Protein AF-A0A951C681-F1 (afdb_monomer)

Secondary structure (DSSP, 8-state):
-HHHHTTTTTHHHHHT-THHHHHHHHHHTTSSSPPPPHHHHHHHHHHHHHHH-HHHHHHS--------TT------TTTS-----S------------GGGSSSGGGSHHHHHHHHHTS-S--

pLDDT: mean 91.29, std 9.17, range [63.38, 98.25]

Radius of gyration: 17.2 Å; Cα contacts (8 Å, |Δi|>4): 71; chains: 1; bounding box: 37×41×44 Å

Solvent-accessible surface area (backbone atoms only — not comparable to full-atom values): 8080 Å² total; per-residue (Å²): 110,61,93,79,41,36,66,83,50,40,42,58,59,56,70,66,47,72,63,54,63,55,51,35,55,36,16,75,75,69,51,62,69,78,59,74,34,47,42,57,54,42,51,53,47,38,54,53,42,54,74,68,31,58,69,54,66,72,68,55,90,81,82,92,79,87,80,59,93,92,64,84,85,86,78,64,71,88,76,46,91,81,84,85,91,81,86,79,91,82,88,85,82,91,79,90,76,60,52,86,75,42,99,55,40,72,73,31,64,64,48,49,48,22,65,75,62,75,46,88,32,82,108

Foldseek 3Di:
DCVVCLVVLPLLVLLPPPCQVVVCVCVVVVRDPNGDFSLVVSLVSSVVCCVPPPVNVVPPDDDDDDADPPDDDDDPCSLDDDDDDDDDDDDDDDDDDDLVNDPDSCSPPQNVSCVVNVHHRRD

Structure (mmCIF, N/CA/C/O backbone):
data_AF-A0A951C681-F1
#
_entry.id   AF-A0A951C681-F1
#
loop_
_atom_site.group_PDB
_atom_site.id
_atom_site.type_symbol
_atom_site.label_atom_id
_atom_site.label_alt_id
_atom_site.label_comp_id
_atom_site.label_asym_id
_atom_site.label_entity_id
_atom_site.label_seq_id
_atom_site.pdbx_PDB_ins_code
_atom_site.Cartn_x
_atom_site.Cartn_y
_atom_site.Cartn_z
_atom_site.occupancy
_atom_site.B_iso_or_equiv
_atom_site.auth_seq_id
_atom_site.auth_comp_id
_atom_site.auth_asym_id
_atom_site.auth_atom_id
_atom_site.pdbx_PDB_model_num
ATOM 1 N N . LEU A 1 1 ? -7.243 -6.943 -0.422 1.0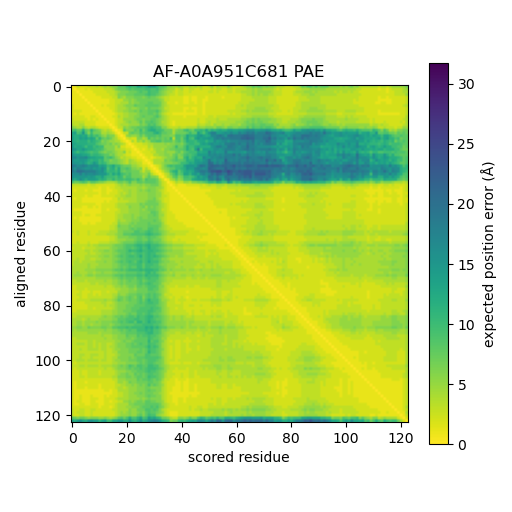0 90.62 1 LEU A N 1
ATOM 2 C CA . LEU A 1 1 ? -6.222 -6.972 0.651 1.00 90.62 1 LEU A CA 1
ATOM 3 C C . LEU A 1 1 ? -6.797 -6.537 1.998 1.00 90.62 1 LEU A C 1
ATOM 5 O O . LEU A 1 1 ? -6.891 -7.376 2.886 1.00 90.62 1 LEU A O 1
ATOM 9 N N . ALA A 1 2 ? -7.255 -5.285 2.125 1.00 93.38 2 ALA A N 1
ATOM 10 C CA . ALA A 1 2 ? -7.808 -4.732 3.367 1.00 93.38 2 ALA A CA 1
ATOM 11 C C . ALA A 1 2 ? -8.915 -5.604 3.991 1.00 93.38 2 ALA A C 1
ATOM 13 O O . ALA A 1 2 ? -8.808 -5.974 5.153 1.00 93.38 2 ALA A O 1
ATOM 14 N N . LEU A 1 3 ? -9.900 -6.052 3.202 1.00 93.94 3 LEU A N 1
ATOM 15 C CA . LEU A 1 3 ? -10.979 -6.937 3.679 1.00 93.94 3 LEU A CA 1
ATOM 16 C C . LEU A 1 3 ? -10.492 -8.223 4.369 1.00 93.94 3 LEU A C 1
ATOM 18 O O . LEU A 1 3 ? -11.191 -8.751 5.224 1.00 93.94 3 LEU A O 1
ATOM 22 N N . ARG A 1 4 ? -9.314 -8.738 3.995 1.00 94.81 4 ARG A N 1
ATOM 23 C CA . ARG A 1 4 ? -8.764 -9.981 4.556 1.00 94.81 4 ARG A CA 1
ATOM 24 C C . ARG A 1 4 ? -7.886 -9.739 5.780 1.00 94.81 4 ARG A C 1
ATOM 26 O O . ARG A 1 4 ? -7.928 -10.532 6.709 1.00 94.81 4 ARG A O 1
ATOM 33 N N . TYR A 1 5 ? -7.084 -8.675 5.770 1.00 96.50 5 TYR A N 1
ATOM 34 C CA . TYR A 1 5 ? -6.001 -8.505 6.745 1.00 96.50 5 TYR A CA 1
ATOM 35 C C . TYR A 1 5 ? -6.141 -7.283 7.650 1.00 96.50 5 TYR A C 1
ATOM 37 O O . TYR A 1 5 ? -5.459 -7.231 8.665 1.00 96.50 5 TYR A O 1
ATOM 45 N N . ALA A 1 6 ? -7.008 -6.313 7.344 1.00 96.56 6 ALA A N 1
ATOM 46 C CA . ALA A 1 6 ? -7.011 -5.047 8.076 1.00 96.56 6 ALA A CA 1
ATOM 47 C C . ALA A 1 6 ? -7.358 -5.222 9.563 1.00 96.56 6 ALA A C 1
ATOM 49 O O . ALA A 1 6 ? -6.674 -4.679 10.427 1.00 96.56 6 ALA A O 1
ATOM 50 N N . ARG A 1 7 ? -8.366 -6.045 9.881 1.00 96.62 7 ARG A N 1
ATOM 51 C CA . ARG A 1 7 ? -8.718 -6.355 11.279 1.00 96.62 7 ARG A CA 1
ATOM 52 C C . ARG A 1 7 ? -7.598 -7.101 12.002 1.00 96.62 7 ARG A C 1
ATOM 54 O O . ARG A 1 7 ? -7.240 -6.723 13.110 1.00 96.62 7 ARG A O 1
ATOM 61 N N . ALA A 1 8 ? -6.993 -8.095 11.349 1.00 96.19 8 ALA A N 1
ATOM 62 C CA . ALA A 1 8 ? -5.855 -8.835 11.900 1.00 96.19 8 ALA A CA 1
ATOM 63 C C . ALA A 1 8 ? -4.617 -7.946 12.122 1.00 96.19 8 ALA A C 1
ATOM 65 O O . ALA A 1 8 ? -3.835 -8.201 13.031 1.00 96.19 8 ALA A O 1
ATOM 66 N N . ALA A 1 9 ? -4.468 -6.885 11.328 1.00 95.81 9 ALA A N 1
ATOM 67 C CA . ALA A 1 9 ? -3.431 -5.870 11.478 1.00 95.81 9 ALA A CA 1
ATOM 68 C C . ALA A 1 9 ? -3.766 -4.786 12.522 1.00 95.81 9 ALA A C 1
ATOM 70 O O . ALA A 1 9 ? -3.034 -3.808 12.645 1.00 95.81 9 ALA A O 1
ATOM 71 N N . GLY A 1 10 ? -4.867 -4.928 13.268 1.00 95.62 10 GLY A N 1
ATOM 72 C CA . GLY A 1 10 ? -5.214 -4.024 14.364 1.00 95.62 10 GLY A CA 1
ATOM 73 C C . GLY A 1 10 ? -6.053 -2.808 13.970 1.00 95.62 10 GLY A C 1
ATOM 74 O O . GLY A 1 10 ? -6.071 -1.832 14.721 1.00 95.62 10 GLY A O 1
ATOM 75 N N . LEU A 1 11 ? -6.778 -2.851 12.841 1.00 96.19 11 LEU A N 1
ATOM 76 C CA . LEU A 1 11 ? -7.640 -1.740 12.409 1.00 96.19 11 LEU A CA 1
ATOM 77 C C . LEU A 1 11 ? -8.604 -1.299 13.511 1.00 96.19 11 LEU A C 1
ATOM 79 O O . LEU A 1 11 ? -8.697 -0.109 13.786 1.00 96.19 11 LEU A O 1
ATOM 83 N N . ASP A 1 12 ? -9.275 -2.240 14.178 1.00 94.88 12 ASP A N 1
ATOM 84 C CA . ASP A 1 12 ? -10.270 -1.921 15.207 1.00 94.88 12 ASP A CA 1
ATOM 85 C C . ASP A 1 12 ? -9.645 -1.215 16.424 1.00 94.88 12 ASP A C 1
ATOM 87 O O . ASP A 1 12 ? -10.256 -0.304 16.986 1.00 94.88 12 ASP A O 1
ATOM 91 N N . ALA A 1 13 ? -8.409 -1.579 16.789 1.00 91.94 13 ALA A N 1
ATOM 92 C CA . ALA A 1 13 ? -7.681 -0.977 17.904 1.00 91.94 13 ALA A CA 1
ATOM 93 C C . ALA A 1 13 ? -7.303 0.479 17.606 1.00 91.94 13 ALA A C 1
ATOM 95 O O . ALA A 1 13 ? -7.537 1.363 18.430 1.00 91.94 13 ALA A O 1
ATOM 96 N N . VAL A 1 14 ? -6.789 0.752 16.401 1.00 90.75 14 VAL A N 1
ATOM 97 C CA . VAL A 1 14 ? -6.526 2.127 15.949 1.00 90.75 14 VAL A CA 1
ATOM 98 C C . VAL A 1 14 ? -7.844 2.886 15.773 1.00 90.75 14 VAL A C 1
ATOM 100 O O . VAL A 1 14 ? -7.927 4.074 16.084 1.00 90.75 14 VAL A O 1
ATOM 103 N N . ALA A 1 15 ? -8.904 2.201 15.334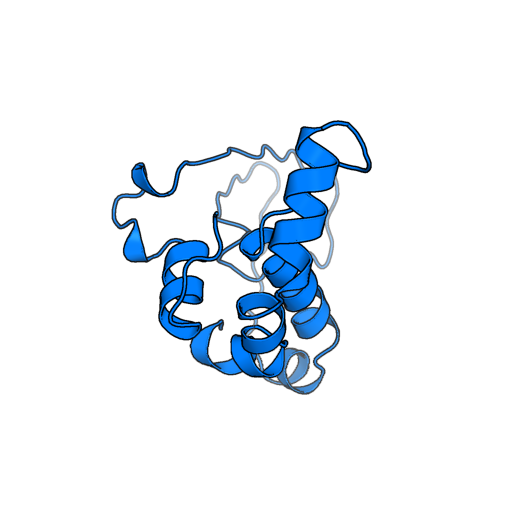 1.00 89.38 15 ALA A N 1
ATOM 104 C CA . ALA A 1 15 ? -10.194 2.806 15.043 1.00 89.38 15 ALA A CA 1
ATOM 105 C C . ALA A 1 15 ? -11.017 3.209 16.289 1.00 89.38 15 ALA A C 1
ATOM 107 O O . ALA A 1 15 ? -11.971 3.981 16.198 1.00 89.38 15 ALA A O 1
ATOM 108 N N . HIS A 1 16 ? -10.664 2.717 17.470 1.00 85.81 16 HIS A N 1
ATOM 109 C CA . HIS A 1 16 ? -11.401 3.026 18.700 1.00 85.81 16 HIS A CA 1
ATOM 110 C C . HIS A 1 16 ? -10.485 3.551 19.808 1.00 85.81 16 HIS A C 1
ATOM 112 O O . HIS A 1 16 ? -10.883 3.638 20.968 1.00 85.81 16 HIS A O 1
ATOM 118 N N . ASN A 1 17 ? -9.262 3.960 19.456 1.00 82.12 17 ASN A N 1
ATOM 119 C CA . ASN A 1 17 ? -8.322 4.520 20.413 1.00 82.12 17 ASN A CA 1
ATOM 120 C C . ASN A 1 17 ? -8.756 5.922 20.879 1.00 82.12 17 ASN A C 1
ATOM 122 O O . ASN A 1 17 ? -8.533 6.931 20.207 1.00 82.12 17 ASN A O 1
ATOM 126 N N . TRP A 1 18 ? -9.326 5.981 22.081 1.00 68.62 18 TRP A N 1
ATOM 127 C CA . TRP A 1 18 ? -9.762 7.202 22.767 1.00 68.62 18 TRP A CA 1
ATOM 128 C C . TRP A 1 18 ? -8.655 8.251 22.992 1.00 68.62 18 TRP A C 1
ATOM 130 O O . TRP A 1 18 ? -8.931 9.449 23.015 1.00 68.62 18 TRP A O 1
ATOM 140 N N . SER A 1 19 ? -7.391 7.826 23.110 1.00 72.31 19 SER A N 1
ATOM 141 C CA . SER A 1 19 ? -6.261 8.709 23.430 1.00 72.31 19 SER A CA 1
ATOM 142 C C . SER A 1 19 ? -5.818 9.550 22.232 1.00 72.31 19 SER A C 1
ATOM 144 O O . SER A 1 19 ? -5.120 10.551 22.401 1.00 72.31 19 SER A O 1
ATOM 146 N N . HIS A 1 20 ? -6.259 9.177 21.026 1.00 71.31 20 HIS A N 1
ATOM 147 C CA . HIS A 1 20 ? -5.950 9.892 19.791 1.00 71.31 20 HIS A CA 1
ATOM 148 C C . HIS A 1 20 ? -6.500 11.323 19.812 1.00 71.31 20 HIS A C 1
ATOM 150 O O . HIS A 1 20 ? -5.753 12.270 19.572 1.00 71.31 20 HIS A O 1
ATOM 156 N N . GLY A 1 21 ? -7.762 11.500 20.223 1.00 68.25 21 GLY A N 1
ATOM 157 C CA . GLY A 1 21 ? -8.382 12.824 20.340 1.00 68.25 21 GLY A CA 1
ATOM 158 C C . GLY A 1 21 ? -7.655 13.733 21.334 1.00 68.25 21 GLY A C 1
ATOM 159 O O . GLY A 1 21 ? -7.420 14.903 21.043 1.00 68.25 21 GLY A O 1
ATOM 160 N N . LEU A 1 22 ? -7.214 13.178 22.468 1.00 71.06 22 LEU A N 1
ATOM 161 C CA . LEU A 1 22 ? -6.459 13.915 23.484 1.00 71.06 22 LEU A CA 1
ATOM 162 C C . LEU A 1 22 ? -5.080 14.357 22.971 1.00 71.06 22 LEU A C 1
ATOM 164 O O . LEU A 1 22 ? -4.726 15.530 23.084 1.00 71.06 22 LEU A O 1
ATOM 168 N N . ARG A 1 23 ? -4.315 13.435 22.366 1.00 72.81 23 ARG A N 1
ATOM 169 C CA . ARG A 1 23 ? -2.996 13.733 21.777 1.00 72.81 23 ARG A CA 1
ATOM 170 C C . ARG A 1 23 ? -3.092 14.791 20.685 1.00 72.81 23 ARG A C 1
ATOM 172 O O . ARG A 1 23 ? -2.227 15.658 20.589 1.00 72.81 23 ARG A O 1
ATOM 179 N N . ARG A 1 24 ? -4.153 14.743 19.880 1.00 71.56 24 ARG A N 1
ATOM 180 C CA . ARG A 1 24 ? -4.361 15.706 18.804 1.00 71.56 24 ARG A CA 1
ATOM 181 C C . ARG A 1 24 ? -4.673 17.100 19.334 1.00 71.56 24 ARG A C 1
ATOM 183 O O . ARG A 1 24 ? -4.077 18.060 18.856 1.00 71.56 24 ARG A O 1
ATOM 190 N N . SER A 1 25 ? -5.547 17.212 20.335 1.00 72.62 25 SER A N 1
ATOM 191 C CA . SER A 1 25 ? -5.843 18.491 20.991 1.00 72.62 25 SER A CA 1
ATOM 192 C C . SER A 1 25 ? -4.590 19.125 21.596 1.00 72.62 25 SER A C 1
ATOM 194 O O . SER A 1 25 ? -4.372 20.316 21.401 1.00 72.62 25 SER A O 1
ATOM 196 N N . LEU A 1 26 ? -3.730 18.328 22.245 1.00 76.81 26 LEU A N 1
ATOM 197 C CA . LEU A 1 26 ? -2.437 18.790 22.767 1.00 76.81 26 LEU A CA 1
ATOM 198 C C . LEU A 1 26 ? -1.513 19.303 21.650 1.00 76.81 26 LEU A C 1
ATOM 200 O O . LEU A 1 26 ? -0.953 20.392 21.768 1.00 76.81 26 LEU A O 1
ATOM 204 N N . ALA A 1 27 ? -1.416 18.577 20.534 1.00 78.00 27 ALA A N 1
ATOM 205 C CA . ALA A 1 27 ? -0.606 18.998 19.393 1.00 78.00 27 ALA A CA 1
ATOM 206 C C . ALA A 1 27 ? -1.105 20.312 18.758 1.00 78.00 27 ALA A C 1
ATOM 208 O O . ALA A 1 27 ? -0.294 21.142 18.345 1.00 78.00 27 ALA A O 1
ATOM 209 N N . TYR A 1 28 ? -2.425 20.536 18.706 1.00 73.94 28 TYR A N 1
ATOM 210 C CA . TYR A 1 28 ? -3.001 21.789 18.197 1.00 73.94 28 TYR A CA 1
ATOM 211 C C . TYR A 1 28 ? -2.653 23.010 19.056 1.00 73.94 28 TYR A C 1
ATOM 213 O O . TYR A 1 28 ? -2.533 24.105 18.514 1.00 73.94 28 TYR A O 1
ATOM 221 N N . ILE A 1 29 ? -2.446 22.828 20.363 1.00 84.56 29 ILE A N 1
ATOM 222 C CA . ILE A 1 29 ? -2.026 23.899 21.282 1.00 84.56 29 ILE A CA 1
ATOM 223 C C . ILE A 1 29 ? -0.500 23.957 21.481 1.00 84.56 29 ILE A C 1
ATOM 225 O O . ILE A 1 29 ? -0.021 24.587 22.419 1.00 84.56 29 ILE A O 1
ATOM 229 N N . GLY A 1 30 ? 0.273 23.308 20.601 1.00 74.81 30 GLY A N 1
ATOM 230 C CA . GLY A 1 30 ? 1.739 23.370 20.589 1.00 74.81 30 GLY A CA 1
ATOM 231 C C . GLY A 1 30 ? 2.444 22.374 21.513 1.00 74.81 30 GLY A C 1
ATOM 232 O O . GLY A 1 30 ? 3.672 22.383 21.589 1.00 74.81 30 GLY A O 1
ATOM 233 N N . PHE A 1 31 ? 1.706 21.484 22.180 1.00 71.50 31 PHE A N 1
ATOM 234 C CA . PHE A 1 31 ? 2.273 20.426 23.013 1.00 71.50 31 PHE A CA 1
ATOM 235 C C . PHE A 1 31 ? 2.358 19.105 22.237 1.00 71.50 31 PHE A C 1
ATOM 237 O O . PHE A 1 31 ? 1.421 18.307 22.207 1.00 71.50 31 PHE A O 1
ATOM 244 N N . GLY A 1 32 ? 3.523 18.859 21.632 1.00 64.25 32 GLY A N 1
ATOM 245 C CA . GLY A 1 32 ? 3.845 17.624 20.909 1.00 64.25 32 GLY A CA 1
ATOM 246 C C . GLY A 1 32 ? 3.758 17.746 19.379 1.00 64.25 32 GLY A C 1
ATOM 247 O O . GLY A 1 32 ? 3.313 18.766 18.853 1.00 64.25 32 GLY A O 1
ATOM 248 N N . PRO A 1 33 ? 4.223 16.725 1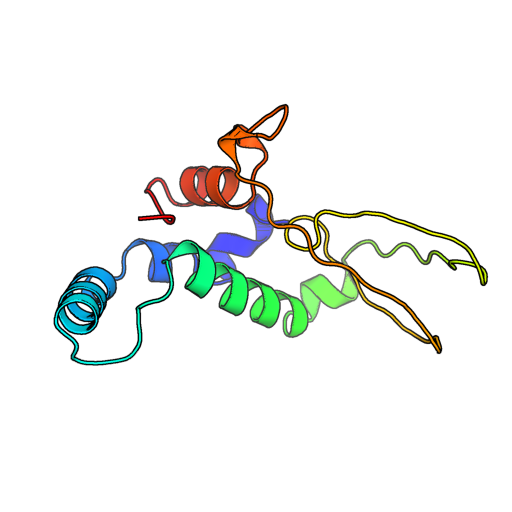8.635 1.00 63.38 33 PRO A N 1
ATOM 249 C CA . PRO A 1 33 ? 4.190 16.737 17.176 1.00 63.38 33 PRO A CA 1
ATOM 250 C C . PRO A 1 33 ? 2.745 16.753 16.666 1.00 63.38 33 PRO A C 1
ATOM 252 O O . PRO A 1 33 ? 1.869 16.131 17.269 1.00 63.38 33 PRO A O 1
ATOM 255 N N . ARG A 1 34 ? 2.504 17.420 15.525 1.00 66.25 34 ARG A N 1
ATOM 256 C CA . ARG A 1 34 ? 1.208 17.361 14.827 1.00 66.25 34 ARG A CA 1
ATOM 257 C C . ARG A 1 34 ? 0.812 15.893 14.651 1.00 66.25 34 ARG A C 1
ATOM 259 O O . ARG A 1 34 ? 1.556 15.122 14.047 1.00 66.25 34 ARG A O 1
ATOM 266 N N . GLY A 1 35 ? -0.317 15.510 15.245 1.00 69.00 35 GLY A N 1
ATOM 267 C CA . GLY A 1 35 ? -0.775 14.123 15.258 1.00 69.00 35 GLY A CA 1
ATOM 268 C C . GLY A 1 35 ? -1.045 13.607 13.846 1.00 69.00 35 GLY A C 1
ATOM 269 O O . GLY A 1 35 ? -1.569 14.339 13.007 1.00 69.00 35 GLY A O 1
ATOM 270 N N . ARG A 1 36 ? -0.694 12.344 13.592 1.00 80.56 36 ARG A N 1
ATOM 271 C CA . ARG A 1 36 ? -1.094 11.618 12.380 1.00 80.56 36 ARG A CA 1
ATOM 272 C C . ARG A 1 36 ? -2.596 11.345 12.427 1.00 80.56 36 ARG A C 1
ATOM 274 O O . ARG A 1 36 ? -3.152 11.174 13.514 1.00 80.56 36 ARG A O 1
ATOM 281 N N . SER A 1 37 ? -3.262 11.295 11.273 1.00 88.75 37 SER A N 1
ATOM 282 C CA . SER A 1 37 ? -4.642 10.802 11.250 1.00 88.75 37 SER A CA 1
ATOM 283 C C . SER A 1 37 ? -4.664 9.324 11.658 1.00 88.75 37 SER A C 1
ATOM 285 O O . SER A 1 37 ? -3.659 8.618 11.541 1.00 88.75 37 SER A O 1
ATOM 287 N N . ARG A 1 38 ? -5.809 8.827 12.131 1.00 92.31 38 ARG A N 1
ATOM 288 C CA . ARG A 1 38 ? -5.953 7.395 12.458 1.00 92.31 38 ARG A CA 1
ATOM 289 C C . ARG A 1 38 ? -5.796 6.525 11.214 1.00 92.31 38 ARG A C 1
ATOM 291 O O . ARG A 1 38 ? -5.318 5.399 11.312 1.00 92.31 38 ARG A O 1
ATOM 298 N N . TYR A 1 39 ? -6.152 7.071 10.052 1.00 94.25 39 TYR A N 1
ATOM 299 C CA . TYR A 1 39 ? -5.842 6.482 8.757 1.00 94.25 39 TYR A CA 1
ATOM 300 C C . TYR A 1 39 ? -4.328 6.318 8.556 1.00 94.25 39 TYR A C 1
ATOM 302 O O . TYR A 1 39 ? -3.884 5.201 8.311 1.00 94.25 39 TYR A O 1
ATOM 310 N N . ASP A 1 40 ? -3.533 7.377 8.732 1.00 92.38 40 ASP A N 1
ATOM 311 C CA . ASP A 1 40 ? -2.077 7.321 8.515 1.00 92.38 40 ASP A CA 1
ATOM 312 C C . ASP A 1 40 ? -1.376 6.396 9.519 1.00 92.38 40 ASP A C 1
ATOM 314 O O . ASP A 1 40 ? -0.467 5.647 9.157 1.00 92.38 40 ASP A O 1
ATOM 318 N N . GLU A 1 41 ? -1.803 6.425 10.787 1.00 91.88 41 GLU A N 1
ATOM 319 C CA . GLU A 1 41 ? -1.305 5.510 11.820 1.00 91.88 41 GLU A CA 1
ATOM 320 C C . GLU A 1 41 ? -1.560 4.052 11.434 1.00 91.88 41 GLU A C 1
ATOM 322 O O . GLU A 1 41 ? -0.649 3.223 11.494 1.00 91.88 41 GLU A O 1
ATOM 327 N N . PHE A 1 42 ? -2.784 3.748 10.998 1.00 95.62 42 PHE A N 1
ATOM 328 C CA . PHE A 1 42 ? -3.134 2.401 10.581 1.00 95.62 42 PHE A CA 1
ATOM 329 C C . PHE A 1 42 ? -2.424 1.989 9.289 1.00 95.62 42 PHE A C 1
ATOM 331 O O . PHE A 1 42 ? -1.937 0.868 9.218 1.00 95.62 42 PHE A O 1
ATOM 338 N N . MET A 1 43 ? -2.325 2.857 8.278 1.00 95.81 43 MET A N 1
ATOM 339 C CA . MET A 1 43 ? -1.673 2.519 7.007 1.00 95.81 43 MET A CA 1
ATOM 340 C C . MET A 1 43 ? -0.200 2.146 7.199 1.00 95.81 43 MET A C 1
ATOM 342 O O . MET A 1 43 ? 0.257 1.170 6.603 1.00 95.81 43 M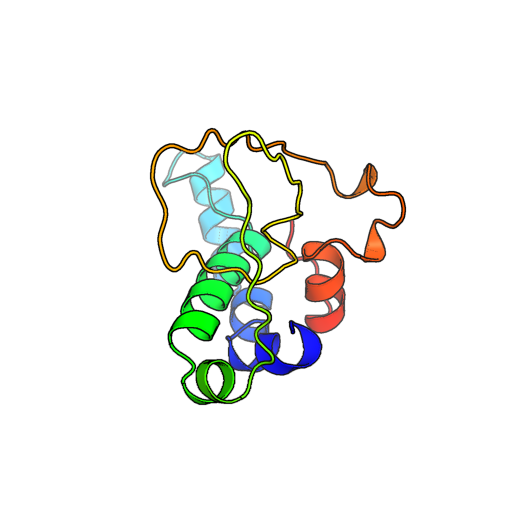ET A O 1
ATOM 346 N N . LEU A 1 44 ? 0.521 2.853 8.078 1.00 93.88 44 LEU A N 1
ATOM 347 C CA . LEU A 1 44 ? 1.894 2.497 8.453 1.00 93.88 44 LEU A CA 1
ATOM 348 C C . LEU A 1 44 ? 1.956 1.129 9.145 1.00 93.88 44 LEU A C 1
ATOM 350 O O . LEU A 1 44 ?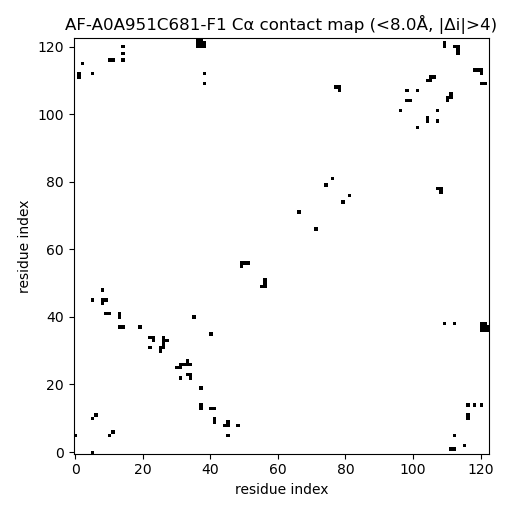 2.714 0.257 8.721 1.00 93.88 44 LEU A O 1
ATOM 354 N N . ALA A 1 45 ? 1.115 0.909 10.160 1.00 94.19 45 ALA A N 1
ATOM 355 C CA . ALA A 1 45 ? 1.057 -0.375 10.859 1.00 94.19 45 ALA A CA 1
ATOM 356 C C . ALA A 1 45 ? 0.671 -1.528 9.917 1.00 94.19 45 ALA A C 1
ATOM 358 O O . ALA A 1 45 ? 1.215 -2.627 10.008 1.00 94.19 45 ALA A O 1
ATOM 359 N N . PHE A 1 46 ? -0.245 -1.278 8.982 1.00 96.88 46 PHE A N 1
ATOM 360 C CA . PHE A 1 46 ? -0.720 -2.271 8.033 1.00 96.88 46 PHE A CA 1
ATOM 361 C C . PHE A 1 46 ? 0.350 -2.636 7.006 1.00 96.88 46 PHE A C 1
ATOM 363 O O . PHE A 1 46 ? 0.536 -3.814 6.700 1.00 96.88 46 PHE A O 1
ATOM 370 N N . HIS A 1 47 ? 1.090 -1.642 6.516 1.00 95.69 47 HIS A N 1
ATOM 371 C CA . HIS A 1 47 ? 2.254 -1.856 5.666 1.00 95.69 47 HIS A CA 1
ATOM 372 C C . HIS A 1 47 ? 3.294 -2.753 6.357 1.00 95.69 47 HIS A C 1
ATOM 374 O O . HIS A 1 47 ? 3.738 -3.747 5.774 1.00 95.69 47 HIS A O 1
ATOM 380 N N . ASP A 1 48 ? 3.634 -2.461 7.614 1.00 95.94 48 ASP A N 1
ATOM 381 C CA . ASP A 1 48 ? 4.623 -3.238 8.367 1.00 95.94 48 ASP A CA 1
ATOM 382 C C . ASP A 1 48 ? 4.123 -4.651 8.683 1.00 95.94 48 ASP A C 1
ATOM 384 O O . ASP A 1 48 ? 4.863 -5.624 8.512 1.00 95.94 48 ASP A O 1
ATOM 388 N N . TYR A 1 49 ? 2.844 -4.781 9.050 1.00 97.06 49 TYR A N 1
ATOM 389 C CA . TYR A 1 49 ? 2.183 -6.069 9.241 1.00 97.06 49 TYR A CA 1
ATOM 390 C C . TYR A 1 49 ? 2.295 -6.940 7.989 1.00 97.06 49 TYR A C 1
ATOM 392 O O . TYR A 1 49 ? 2.685 -8.101 8.080 1.00 97.06 49 TYR A O 1
ATOM 400 N N . LEU A 1 50 ? 1.991 -6.399 6.804 1.00 96.12 50 LEU A N 1
ATOM 401 C CA . LEU A 1 50 ? 2.050 -7.168 5.560 1.00 96.12 50 LEU A CA 1
ATOM 402 C C . LEU A 1 50 ? 3.476 -7.593 5.202 1.00 96.12 50 LEU A C 1
ATOM 404 O O . LEU A 1 50 ? 3.657 -8.689 4.673 1.00 96.12 50 LEU A O 1
ATOM 408 N N . 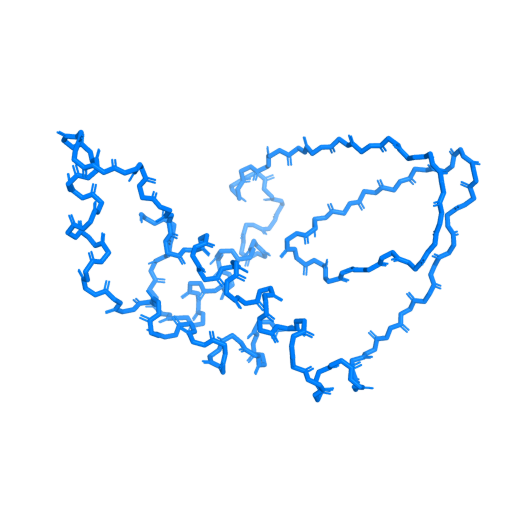LYS A 1 51 ? 4.489 -6.769 5.498 1.00 95.44 51 LYS A N 1
ATOM 409 C CA . LYS A 1 51 ? 5.900 -7.144 5.303 1.00 95.44 51 LYS A CA 1
ATOM 410 C C . LYS A 1 51 ? 6.324 -8.298 6.209 1.00 95.44 51 LYS A C 1
ATOM 412 O O . LYS A 1 51 ? 7.047 -9.180 5.760 1.00 95.44 51 LYS A O 1
ATOM 417 N N . GLN A 1 52 ? 5.856 -8.305 7.454 1.00 96.75 52 GLN A N 1
ATOM 418 C CA . GLN A 1 52 ? 6.219 -9.316 8.455 1.00 96.75 52 GLN A CA 1
ATOM 419 C C . GLN A 1 52 ? 5.332 -10.569 8.401 1.00 96.75 52 GLN A C 1
ATOM 421 O O . GLN A 1 52 ? 5.686 -11.612 8.947 1.00 96.75 52 GLN A O 1
ATOM 426 N N . ASN A 1 53 ? 4.172 -10.497 7.746 1.00 97.25 53 ASN A N 1
ATOM 427 C CA . ASN A 1 53 ? 3.246 -11.615 7.653 1.00 97.25 53 ASN A CA 1
ATOM 428 C C . ASN A 1 53 ? 3.745 -12.664 6.649 1.00 97.25 53 ASN A C 1
ATOM 430 O O . ASN A 1 53 ? 3.460 -12.592 5.452 1.00 97.25 53 ASN A O 1
ATOM 434 N N . GLU A 1 54 ? 4.443 -13.683 7.151 1.00 96.94 54 GLU A N 1
ATOM 435 C CA . GLU A 1 54 ? 4.964 -14.776 6.326 1.00 96.94 54 GLU A CA 1
ATOM 436 C C . GLU A 1 54 ? 3.885 -15.509 5.525 1.00 96.94 54 GLU A C 1
ATOM 438 O O . GLU A 1 54 ? 4.127 -15.894 4.384 1.00 96.94 54 GLU A O 1
ATOM 443 N N . GLY A 1 55 ? 2.698 -15.719 6.100 1.00 96.25 55 GLY A N 1
ATOM 444 C CA . GLY A 1 55 ? 1.605 -16.413 5.417 1.00 96.25 55 GLY A CA 1
ATOM 445 C C . GLY A 1 55 ? 1.156 -15.652 4.171 1.00 96.25 55 GLY A C 1
ATOM 446 O O . GLY A 1 55 ? 1.043 -16.232 3.089 1.00 96.25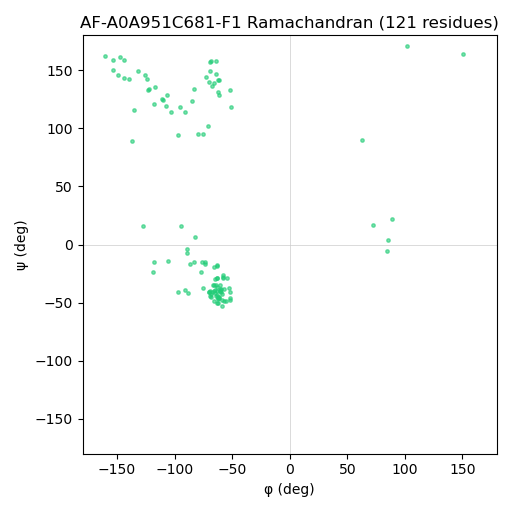 55 GLY A O 1
ATOM 447 N N . TYR A 1 56 ? 0.974 -14.337 4.301 1.00 95.62 56 TYR A N 1
ATOM 448 C CA . TYR A 1 56 ? 0.706 -13.443 3.180 1.00 95.62 56 TYR A CA 1
ATOM 449 C C . TYR A 1 56 ? 1.873 -13.440 2.189 1.00 95.62 56 TYR A C 1
ATOM 451 O O . TYR A 1 56 ? 1.652 -13.685 1.007 1.00 95.62 56 TYR A O 1
ATOM 459 N N . GLN A 1 57 ? 3.110 -13.248 2.656 1.00 96.44 57 GLN A N 1
ATOM 460 C CA . GLN A 1 57 ? 4.291 -13.206 1.788 1.00 96.44 57 GLN A CA 1
ATOM 461 C C . GLN A 1 57 ? 4.502 -14.510 1.008 1.00 96.44 57 GLN A C 1
ATOM 463 O O . GLN A 1 57 ? 4.898 -14.461 -0.152 1.00 96.44 57 GLN A O 1
ATOM 468 N N . LYS A 1 58 ? 4.195 -15.680 1.580 1.00 95.75 58 LYS A N 1
ATOM 469 C CA . LYS A 1 58 ? 4.327 -16.978 0.896 1.00 95.75 58 LYS A CA 1
ATOM 470 C C . LYS A 1 58 ? 3.213 -17.224 -0.123 1.00 95.75 58 LYS A C 1
ATOM 472 O O . LYS A 1 58 ? 3.478 -17.783 -1.181 1.00 95.75 58 LYS A O 1
ATOM 477 N N . THR A 1 59 ? 1.982 -16.806 0.174 1.00 95.31 59 THR A N 1
ATOM 478 C CA . THR A 1 59 ? 0.790 -17.215 -0.600 1.00 95.31 59 THR A CA 1
ATOM 479 C C . THR A 1 59 ? 0.219 -16.139 -1.517 1.00 95.31 59 THR A C 1
ATOM 481 O O . THR A 1 59 ? -0.601 -16.450 -2.382 1.00 95.31 59 THR A O 1
ATOM 484 N N . CYS A 1 60 ? 0.614 -14.873 -1.359 1.00 94.69 60 CYS A N 1
ATOM 485 C CA . CYS A 1 60 ? 0.111 -13.808 -2.216 1.00 94.69 60 CYS A CA 1
ATOM 486 C C . CYS A 1 60 ? 0.572 -14.005 -3.666 1.00 94.69 60 CYS A C 1
ATOM 488 O O . CYS A 1 60 ? 1.728 -14.359 -3.926 1.00 94.69 60 CYS A O 1
ATOM 490 N N . ALA A 1 61 ? -0.342 -13.745 -4.604 1.00 94.25 61 ALA A N 1
ATOM 491 C CA . ALA A 1 61 ? -0.017 -13.698 -6.021 1.00 94.25 61 ALA A CA 1
ATOM 492 C C . ALA A 1 61 ? 1.009 -12.585 -6.265 1.00 94.25 61 ALA A C 1
ATOM 494 O O . ALA A 1 61 ? 0.806 -11.447 -5.838 1.00 94.25 61 ALA A O 1
ATOM 495 N N . LYS A 1 62 ? 2.099 -12.928 -6.951 1.00 93.81 62 LYS A N 1
ATOM 496 C CA . LYS A 1 62 ? 3.147 -11.993 -7.359 1.00 93.81 62 LYS A CA 1
ATOM 497 C C . LYS A 1 62 ? 3.293 -12.085 -8.862 1.00 93.81 62 LYS A C 1
ATOM 499 O O . LYS A 1 62 ? 3.368 -13.180 -9.412 1.00 93.81 62 LYS A O 1
ATOM 504 N N . TYR A 1 63 ? 3.339 -10.929 -9.497 1.00 95.06 63 TYR A N 1
ATOM 505 C CA . TYR A 1 63 ? 3.569 -10.812 -10.924 1.00 95.06 63 TYR A CA 1
ATOM 506 C C . TYR A 1 63 ? 4.857 -10.031 -11.104 1.00 95.06 63 TYR A C 1
ATOM 508 O O . TYR A 1 63 ? 4.976 -8.910 -10.609 1.00 95.06 63 TYR A O 1
ATOM 516 N N . ARG A 1 64 ? 5.828 -10.646 -11.774 1.00 95.69 64 ARG A N 1
ATOM 517 C CA . ARG A 1 64 ? 7.078 -9.979 -12.114 1.00 95.69 64 ARG A CA 1
ATOM 518 C C . ARG A 1 64 ? 6.871 -9.200 -13.406 1.00 95.69 64 ARG A C 1
ATOM 520 O O . ARG A 1 64 ? 6.492 -9.779 -14.420 1.00 95.69 64 ARG A O 1
ATOM 527 N N . PHE A 1 65 ? 7.137 -7.903 -13.344 1.00 95.44 65 PHE A N 1
ATOM 528 C CA . PHE A 1 65 ? 7.160 -7.012 -14.494 1.00 95.44 65 PHE A CA 1
ATOM 529 C C . PHE A 1 65 ? 8.530 -6.355 -14.571 1.00 95.44 65 PHE A C 1
ATOM 531 O O . PHE A 1 65 ? 9.052 -5.880 -13.564 1.00 95.44 65 PHE A O 1
ATOM 538 N N . GLU A 1 66 ? 9.101 -6.334 -15.768 1.00 96.38 66 GLU A N 1
ATOM 539 C CA . GLU A 1 66 ? 10.372 -5.672 -16.033 1.00 96.38 66 GLU A CA 1
ATOM 540 C C . GLU A 1 66 ? 10.096 -4.405 -16.837 1.00 96.38 66 GLU A C 1
ATOM 542 O O . GLU A 1 66 ? 9.523 -4.455 -17.925 1.00 96.38 66 GLU A O 1
ATOM 547 N N . PHE A 1 67 ? 10.471 -3.258 -16.274 1.00 96.00 67 PHE A N 1
ATOM 548 C CA . PHE A 1 67 ? 10.373 -1.973 -16.953 1.00 96.00 67 PHE A CA 1
ATOM 549 C C . PHE A 1 67 ? 11.694 -1.712 -17.689 1.00 96.00 67 PHE A C 1
ATOM 551 O O . PHE A 1 67 ? 12.724 -1.564 -17.026 1.00 96.00 67 PHE A O 1
ATOM 558 N N . PRO A 1 68 ? 11.710 -1.673 -19.035 1.00 96.62 68 PRO A N 1
ATOM 559 C CA . PRO A 1 68 ? 12.939 -1.405 -19.771 1.00 96.62 68 PRO A CA 1
ATOM 560 C C . PRO A 1 68 ? 13.408 0.046 -19.553 1.00 96.62 68 PRO A C 1
ATOM 562 O O . PRO A 1 68 ? 12.589 0.916 -19.236 1.00 96.62 68 PRO A O 1
ATOM 565 N N . PRO A 1 69 ? 14.705 0.351 -19.756 1.00 96.94 69 PRO A N 1
ATOM 566 C CA . PRO A 1 69 ? 15.201 1.723 -19.702 1.00 96.94 69 PRO A CA 1
ATOM 567 C C . PRO A 1 69 ? 14.389 2.662 -20.606 1.00 96.94 69 PRO A C 1
ATOM 569 O O . PRO A 1 69 ? 14.108 2.339 -21.758 1.00 96.94 69 PRO A O 1
ATOM 572 N N . GLY A 1 70 ? 14.007 3.825 -20.075 1.00 97.25 70 GLY A N 1
ATOM 573 C CA . GLY A 1 70 ? 13.167 4.805 -20.775 1.00 97.25 70 GLY A CA 1
ATOM 574 C C . GLY A 1 70 ? 11.656 4.550 -20.684 1.00 97.25 70 GLY A C 1
ATOM 575 O O . GLY A 1 70 ? 10.881 5.398 -21.124 1.00 97.25 70 GLY A O 1
AT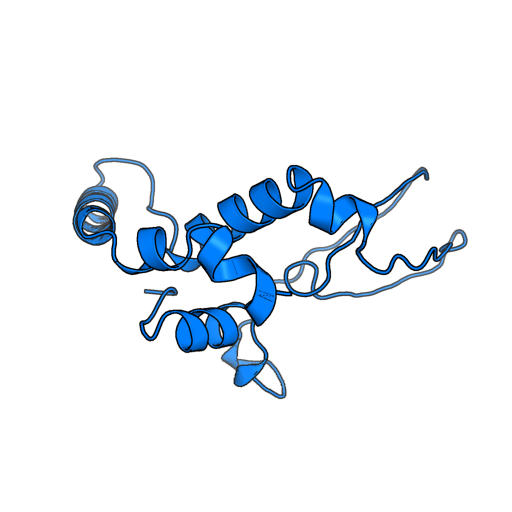OM 576 N N . ALA A 1 71 ? 11.211 3.436 -20.093 1.00 97.56 71 ALA A N 1
ATOM 577 C CA . ALA A 1 71 ? 9.796 3.231 -19.797 1.00 97.56 71 ALA A CA 1
ATOM 578 C C . ALA A 1 71 ? 9.304 4.168 -18.683 1.00 97.56 71 ALA A C 1
ATOM 580 O O . ALA A 1 71 ? 10.064 4.638 -17.837 1.00 97.56 71 ALA A O 1
ATOM 581 N N . SER A 1 72 ? 7.996 4.412 -18.665 1.00 97.62 72 SER A N 1
ATOM 582 C CA . SER A 1 72 ? 7.305 5.124 -17.590 1.00 97.62 72 SER A CA 1
ATOM 583 C C . SER A 1 72 ? 6.064 4.348 -17.175 1.00 97.62 72 SER A C 1
ATOM 585 O O . SER A 1 72 ? 5.450 3.653 -17.984 1.00 97.62 72 SER A O 1
ATOM 587 N N . TRP A 1 73 ? 5.700 4.468 -15.905 1.00 96.94 73 TRP A N 1
ATOM 588 C CA . TRP A 1 73 ? 4.529 3.829 -15.320 1.00 96.94 73 TRP A CA 1
ATOM 589 C C . TRP A 1 73 ? 3.954 4.731 -14.226 1.00 96.94 73 TRP A C 1
ATOM 591 O O . TRP A 1 73 ? 4.626 5.639 -13.739 1.00 96.94 73 TRP A O 1
ATOM 601 N N . MET A 1 74 ? 2.696 4.501 -13.862 1.00 97.44 74 MET A N 1
ATOM 602 C CA . MET A 1 74 ? 1.996 5.255 -12.825 1.00 97.44 74 MET A CA 1
ATOM 603 C C . MET A 1 74 ? 1.148 4.295 -11.997 1.00 97.44 74 MET A C 1
ATOM 605 O O . MET A 1 74 ? 0.571 3.348 -12.533 1.00 97.44 74 MET A O 1
ATOM 609 N N . VAL A 1 75 ? 1.071 4.535 -10.689 1.00 96.69 75 VAL A N 1
ATOM 610 C CA . VAL A 1 75 ? 0.307 3.700 -9.761 1.00 96.69 75 VAL A CA 1
ATOM 611 C C . VAL A 1 75 ? -0.132 4.511 -8.541 1.00 96.69 75 VAL A C 1
ATOM 613 O O . VAL A 1 75 ? 0.582 5.407 -8.097 1.00 96.69 75 VAL A O 1
ATOM 616 N N . PHE A 1 76 ? -1.272 4.149 -7.954 1.00 96.50 76 PHE A N 1
ATOM 617 C CA . PHE A 1 76 ? -1.591 4.504 -6.571 1.00 96.50 76 PHE A CA 1
ATOM 618 C C . PHE A 1 76 ? -0.863 3.534 -5.630 1.00 96.50 76 PHE A C 1
ATOM 620 O O . PHE A 1 76 ? -1.318 2.409 -5.397 1.00 96.50 76 PHE A O 1
ATOM 627 N N . THR A 1 77 ? 0.313 3.941 -5.147 1.00 95.75 77 THR A N 1
ATOM 628 C CA . THR A 1 77 ? 1.212 3.108 -4.325 1.00 95.75 77 THR A CA 1
ATOM 629 C C . THR A 1 77 ? 0.630 2.740 -2.958 1.00 95.75 77 THR A C 1
ATOM 631 O O . THR A 1 77 ? 1.065 1.761 -2.355 1.00 95.75 77 THR A O 1
ATOM 634 N N . ASP A 1 78 ? -0.372 3.480 -2.485 1.00 94.31 78 ASP A N 1
ATOM 635 C CA . ASP A 1 78 ? -1.130 3.220 -1.258 1.00 94.31 78 ASP A CA 1
ATOM 636 C C . ASP A 1 78 ? -2.277 2.205 -1.443 1.00 94.31 78 ASP A C 1
ATOM 638 O O . ASP A 1 78 ? -2.780 1.652 -0.462 1.00 94.31 78 ASP A O 1
ATOM 642 N N . ILE A 1 79 ? -2.662 1.904 -2.689 1.00 92.44 79 ILE A N 1
ATOM 643 C CA . ILE A 1 79 ? -3.654 0.872 -3.038 1.00 92.44 79 ILE A CA 1
ATOM 644 C C . ILE A 1 79 ? -2.968 -0.440 -3.435 1.00 92.44 79 ILE A C 1
ATOM 646 O O . ILE A 1 79 ? -3.442 -1.525 -3.080 1.00 92.44 79 ILE A O 1
ATOM 650 N N . VAL A 1 80 ? -1.878 -0.352 -4.203 1.00 93.44 80 VAL A N 1
ATOM 651 C CA . VAL A 1 80 ? -1.241 -1.506 -4.850 1.00 93.44 80 VAL A CA 1
ATOM 652 C C . VAL A 1 80 ? 0.026 -1.924 -4.096 1.00 93.44 80 VAL A C 1
ATOM 654 O O . VAL A 1 80 ? 1.018 -1.189 -4.113 1.00 93.44 80 VAL A O 1
ATOM 657 N N . PRO A 1 81 ? 0.056 -3.125 -3.478 1.00 93.69 81 PRO A N 1
ATOM 658 C CA . PRO A 1 81 ? 1.285 -3.681 -2.924 1.00 93.69 81 PRO A CA 1
ATOM 659 C C . PRO A 1 81 ? 2.308 -3.898 -4.032 1.00 93.69 81 PRO A C 1
ATOM 661 O O . PRO A 1 81 ? 2.000 -4.508 -5.055 1.00 93.69 81 PRO A O 1
ATOM 664 N N . HIS A 1 82 ? 3.526 -3.431 -3.807 1.00 95.19 82 HIS A N 1
ATOM 665 C CA . HIS A 1 82 ? 4.606 -3.509 -4.779 1.00 95.19 82 HIS A CA 1
ATOM 666 C C . HIS A 1 82 ? 5.941 -3.760 -4.075 1.00 95.19 82 HIS A C 1
ATOM 668 O O . HIS A 1 82 ? 6.103 -3.504 -2.880 1.00 95.19 82 HIS A O 1
ATOM 674 N N . SER A 1 83 ? 6.896 -4.283 -4.835 1.00 95.31 83 SER A N 1
ATOM 675 C CA . SER A 1 83 ? 8.273 -4.515 -4.407 1.00 95.31 83 SER A CA 1
ATOM 676 C C . SER A 1 83 ? 9.199 -4.376 -5.609 1.00 95.31 83 SER A C 1
ATOM 678 O O . SER A 1 83 ? 8.822 -4.750 -6.718 1.00 95.31 83 SER A O 1
ATOM 680 N N . VAL A 1 84 ? 10.410 -3.875 -5.381 1.00 95.44 84 VAL A N 1
ATOM 681 C CA . VAL A 1 84 ? 11.466 -3.793 -6.397 1.00 95.44 84 VAL A CA 1
ATOM 682 C C . VAL A 1 84 ? 12.557 -4.789 -6.025 1.00 95.44 84 VAL A C 1
ATOM 684 O O . VAL A 1 84 ? 13.061 -4.751 -4.906 1.00 95.44 84 VAL A O 1
ATOM 687 N N . GLU A 1 85 ? 12.896 -5.693 -6.945 1.00 95.25 85 GLU A N 1
ATOM 688 C CA . GLU A 1 85 ? 13.925 -6.721 -6.720 1.00 95.25 85 GLU A CA 1
ATOM 689 C C . GLU A 1 85 ? 15.327 -6.227 -7.093 1.00 95.25 85 GLU A C 1
ATOM 691 O O . GLU A 1 85 ? 16.295 -6.499 -6.389 1.00 95.25 85 GLU A O 1
ATOM 696 N N . SER A 1 86 ? 15.450 -5.510 -8.213 1.00 96.69 86 SER A N 1
ATOM 697 C CA . SER A 1 86 ? 16.719 -4.976 -8.710 1.00 96.69 86 SER A CA 1
ATOM 698 C C . SER A 1 86 ? 16.480 -3.836 -9.702 1.00 96.69 86 SER A C 1
ATOM 700 O O . SER A 1 86 ? 15.378 -3.683 -10.228 1.00 96.69 86 SER A O 1
ATOM 702 N N . GLY A 1 87 ? 17.514 -3.032 -9.942 1.00 95.12 87 GLY A N 1
ATOM 703 C CA . GLY A 1 87 ? 17.485 -1.908 -10.873 1.00 95.12 87 GLY A CA 1
ATOM 704 C C . GLY A 1 87 ? 18.437 -0.798 -10.439 1.00 95.12 87 GLY A C 1
ATOM 705 O O . GLY A 1 87 ? 18.892 -0.765 -9.296 1.00 95.12 87 GLY A O 1
ATOM 706 N N . GLN A 1 88 ? 18.740 0.117 -11.355 1.00 96.75 88 GLN A N 1
ATOM 707 C CA . GLN A 1 88 ? 19.561 1.290 -11.078 1.00 96.75 88 GLN A CA 1
ATOM 708 C C . GLN A 1 88 ? 19.037 2.477 -11.885 1.00 96.75 88 GLN A C 1
ATOM 710 O O . GLN A 1 88 ? 18.628 2.301 -13.029 1.00 96.75 88 GLN A O 1
ATOM 715 N N . SER A 1 89 ? 19.095 3.671 -11.290 1.00 95.81 89 SER A N 1
ATOM 716 C CA . SER A 1 89 ? 18.693 4.943 -11.905 1.00 95.81 89 SER A CA 1
ATOM 717 C C . SER A 1 89 ? 17.206 5.000 -12.271 1.00 95.81 89 SER A C 1
ATOM 719 O O . SER A 1 89 ? 16.805 4.681 -13.386 1.00 95.81 89 SER A O 1
ATOM 721 N N . ALA A 1 90 ? 16.387 5.465 -11.328 1.00 96.44 90 ALA A N 1
ATOM 722 C CA . ALA A 1 90 ? 14.972 5.752 -11.541 1.00 96.44 90 ALA A CA 1
ATOM 723 C C . ALA A 1 90 ? 14.661 7.193 -11.124 1.00 96.44 90 ALA A C 1
ATOM 725 O O . ALA A 1 90 ? 15.238 7.703 -10.163 1.00 96.44 90 ALA A O 1
ATOM 726 N N . VAL A 1 91 ? 13.736 7.828 -11.839 1.00 97.81 91 VAL A N 1
ATOM 727 C CA . VAL A 1 91 ? 13.117 9.090 -11.425 1.00 97.81 91 VAL A CA 1
ATOM 728 C C . VAL A 1 91 ? 11.701 8.769 -10.973 1.00 97.81 91 VAL A C 1
ATOM 730 O O . VAL A 1 91 ? 10.960 8.099 -11.689 1.00 97.81 91 VAL A O 1
ATOM 733 N N . GLU A 1 92 ? 11.339 9.233 -9.783 1.00 97.50 92 GLU A N 1
ATOM 734 C CA . GLU A 1 92 ? 10.007 9.076 -9.207 1.00 97.50 92 GLU A CA 1
ATOM 735 C C . GLU A 1 92 ? 9.454 10.455 -8.850 1.00 97.50 92 GLU A C 1
ATOM 737 O O . GLU A 1 92 ? 10.195 11.349 -8.443 1.00 97.50 92 GLU A O 1
ATOM 742 N N . GLN A 1 93 ? 8.151 10.626 -9.057 1.00 98.25 93 GLN A N 1
ATOM 743 C CA . GLN A 1 93 ? 7.430 11.839 -8.710 1.00 98.25 93 GLN A CA 1
ATOM 744 C C . GLN A 1 93 ? 6.126 11.449 -8.025 1.00 98.25 93 GLN A C 1
ATOM 746 O O . GLN A 1 93 ? 5.217 10.896 -8.649 1.00 98.25 93 GLN A O 1
ATOM 751 N N . THR A 1 94 ? 6.013 11.819 -6.755 1.00 97.62 94 THR A N 1
ATOM 752 C CA . THR A 1 94 ? 4.786 11.628 -5.993 1.00 97.62 94 THR A CA 1
ATOM 753 C C . THR A 1 94 ? 3.819 12.774 -6.283 1.00 97.62 94 THR A C 1
ATOM 755 O O . THR A 1 94 ? 4.187 13.952 -6.237 1.00 97.62 94 THR A O 1
ATOM 758 N N . PHE A 1 95 ? 2.558 12.428 -6.539 1.00 97.25 95 PHE A N 1
ATOM 759 C CA . PHE A 1 95 ? 1.444 13.368 -6.628 1.00 97.25 95 PHE A CA 1
ATOM 760 C C . PHE A 1 95 ? 0.438 13.061 -5.523 1.00 97.25 95 PHE A C 1
ATOM 762 O O . PHE A 1 95 ? 0.090 11.904 -5.298 1.00 97.25 95 PHE A O 1
ATOM 769 N N . ILE A 1 96 ? -0.051 14.100 -4.848 1.00 95.12 96 ILE A N 1
ATOM 770 C CA . ILE A 1 96 ? -1.103 13.961 -3.840 1.00 95.12 96 ILE A CA 1
ATOM 771 C C . ILE A 1 96 ? -2.444 14.249 -4.506 1.00 95.12 96 ILE A C 1
ATOM 773 O O . ILE A 1 96 ? -2.671 15.353 -4.999 1.00 95.12 96 ILE A O 1
ATOM 777 N N . VAL A 1 97 ? -3.328 13.253 -4.518 1.00 94.94 97 VAL A N 1
ATOM 778 C CA . VAL A 1 97 ? -4.669 13.353 -5.103 1.00 94.94 97 VAL A CA 1
ATOM 779 C C . VAL A 1 97 ? -5.6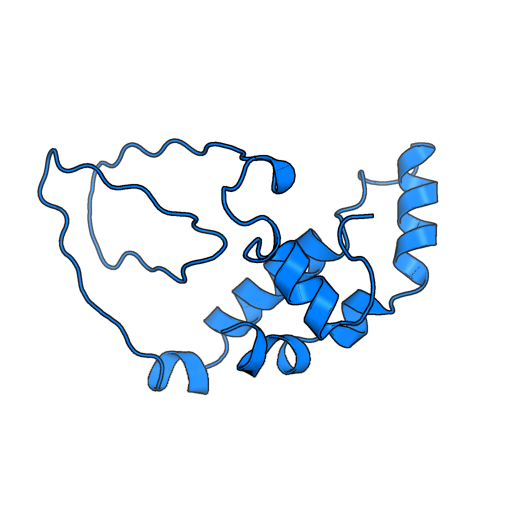93 13.322 -3.978 1.00 94.94 97 VAL A C 1
ATOM 781 O O . VAL A 1 97 ? -5.695 12.413 -3.150 1.00 94.94 97 VAL A O 1
ATOM 784 N N . ALA A 1 98 ? -6.563 14.328 -3.935 1.00 94.94 98 ALA A N 1
ATOM 785 C CA . ALA A 1 98 ? -7.647 14.354 -2.967 1.00 94.94 98 ALA A CA 1
ATOM 786 C C . ALA A 1 98 ? -8.659 13.229 -3.284 1.00 94.94 98 ALA A C 1
ATOM 788 O O . ALA A 1 98 ? -8.995 13.057 -4.458 1.00 94.94 98 ALA A O 1
ATOM 789 N N . PRO A 1 99 ? -9.162 12.466 -2.292 1.00 94.12 99 PRO A N 1
ATOM 790 C CA . PRO A 1 99 ? -10.124 11.383 -2.531 1.00 94.12 99 PRO A CA 1
ATOM 791 C C . PRO A 1 99 ? -11.356 11.816 -3.335 1.00 94.12 99 PRO A C 1
ATOM 793 O O . PRO A 1 99 ? -11.822 11.088 -4.205 1.00 94.12 99 PRO A O 1
ATOM 796 N N . GLU A 1 100 ? -11.840 13.030 -3.078 1.00 95.25 100 GLU A N 1
ATOM 797 C CA . GLU A 1 100 ? -12.946 13.678 -3.784 1.00 95.25 100 GLU A CA 1
ATOM 798 C C . GLU A 1 100 ? -12.680 13.940 -5.280 1.00 95.25 100 GLU A C 1
ATOM 800 O O . GLU A 1 100 ? -13.628 14.113 -6.041 1.00 95.25 100 GLU A O 1
ATOM 805 N N . SER A 1 101 ? -11.417 13.926 -5.715 1.00 96.50 101 SER A N 1
ATOM 806 C CA . SER A 1 101 ? -11.021 14.081 -7.120 1.00 96.50 101 SER A CA 1
ATOM 807 C C . SER A 1 101 ? -10.957 12.755 -7.884 1.00 96.50 101 SER A C 1
ATOM 809 O O . SER A 1 101 ? -10.734 12.757 -9.095 1.00 96.50 101 SER A O 1
ATOM 811 N N . LEU A 1 102 ? -11.108 11.611 -7.207 1.00 96.00 102 LEU A N 1
ATOM 812 C CA . LEU A 1 102 ? -11.141 10.309 -7.868 1.00 96.00 102 LEU A CA 1
ATOM 813 C C . LEU A 1 102 ? -12.468 10.134 -8.610 1.00 96.00 102 LEU A C 1
ATOM 815 O O . LEU A 1 102 ? -13.523 10.495 -8.101 1.00 96.00 102 LEU A O 1
ATOM 819 N N . ALA A 1 103 ? -12.438 9.474 -9.771 1.00 97.19 103 ALA A N 1
ATOM 820 C CA . ALA A 1 103 ? -13.662 9.120 -10.499 1.00 97.19 103 ALA A CA 1
ATOM 821 C C . ALA A 1 103 ? -14.627 8.256 -9.659 1.00 97.19 103 ALA A C 1
ATOM 823 O O . ALA A 1 103 ? -15.833 8.276 -9.878 1.00 97.19 103 ALA A O 1
ATOM 824 N N . SER A 1 104 ? -14.090 7.507 -8.691 1.00 96.38 104 SER A N 1
ATOM 825 C CA . SER A 1 104 ? -14.857 6.747 -7.704 1.00 96.38 104 SER A CA 1
ATOM 826 C C . SER A 1 104 ? -14.229 6.927 -6.316 1.00 96.38 104 SER A C 1
ATOM 828 O O . SER A 1 104 ? -13.367 6.124 -5.941 1.00 96.38 104 SER A O 1
ATOM 830 N N . PRO A 1 105 ? -14.638 7.953 -5.544 1.00 95.94 105 PRO A N 1
ATOM 831 C CA . PRO A 1 105 ? -14.086 8.238 -4.215 1.00 95.94 105 PRO A CA 1
ATOM 832 C C . PRO A 1 105 ? -14.220 7.072 -3.225 1.00 95.94 105 PRO A C 1
ATOM 834 O O . PRO A 1 105 ? -13.350 6.880 -2.379 1.00 95.94 105 PRO A O 1
ATOM 837 N N . ASP A 1 106 ? -15.244 6.229 -3.387 1.00 95.62 106 ASP A N 1
ATOM 838 C CA . ASP A 1 106 ? -15.468 5.028 -2.567 1.00 95.62 106 ASP A CA 1
ATOM 839 C C . ASP A 1 106 ? -14.355 3.972 -2.695 1.00 95.62 106 ASP A C 1
ATOM 841 O O . ASP A 1 106 ? -14.229 3.093 -1.841 1.00 95.62 106 ASP A O 1
ATOM 845 N N . ASN A 1 107 ? -13.529 4.062 -3.745 1.00 94.62 107 ASN A N 1
ATOM 846 C CA . ASN A 1 107 ? -12.373 3.187 -3.941 1.00 94.62 107 ASN A CA 1
ATOM 847 C C . ASN A 1 107 ? -11.095 3.724 -3.282 1.00 94.62 107 ASN A C 1
ATOM 849 O O . ASN A 1 107 ? -10.068 3.043 -3.318 1.00 94.62 107 ASN A O 1
ATOM 853 N N . ALA A 1 108 ? -11.126 4.918 -2.681 1.00 96.38 108 ALA A N 1
ATOM 854 C CA . ALA A 1 108 ? -9.990 5.428 -1.925 1.00 96.38 108 ALA A CA 1
ATOM 855 C C . ALA A 1 108 ? -9.678 4.491 -0.740 1.00 96.38 108 ALA A C 1
ATOM 857 O O . ALA A 1 108 ? -10.613 4.034 -0.068 1.00 96.38 108 ALA A O 1
ATOM 858 N N . PRO A 1 109 ? -8.394 4.242 -0.405 1.00 96.06 109 PRO A N 1
ATOM 859 C CA . PRO A 1 109 ? -8.035 3.391 0.730 1.00 96.06 109 PRO A CA 1
ATOM 860 C C . PRO A 1 109 ? -8.735 3.795 2.028 1.00 96.06 109 PRO A C 1
ATOM 862 O O . PRO A 1 109 ? -9.222 2.938 2.765 1.00 96.06 109 PRO A O 1
ATOM 865 N N . VAL A 1 110 ? -8.837 5.103 2.284 1.00 96.06 110 VAL A N 1
ATOM 866 C CA . VAL A 1 110 ? -9.500 5.637 3.477 1.00 96.06 110 VAL A CA 1
ATOM 867 C C . VAL A 1 110 ? -10.984 5.270 3.525 1.00 96.06 110 VAL A C 1
ATOM 869 O O . VAL A 1 110 ? -11.431 4.772 4.552 1.00 96.06 110 VAL A O 1
ATOM 872 N N . ALA A 1 111 ? -11.723 5.397 2.418 1.00 96.50 111 ALA A N 1
ATOM 873 C CA . ALA A 1 111 ? -13.148 5.063 2.360 1.00 96.50 111 ALA A CA 1
ATOM 874 C C . ALA A 1 111 ? -13.383 3.560 2.589 1.00 96.50 111 ALA A C 1
ATOM 876 O O . ALA A 1 111 ? -14.270 3.158 3.347 1.00 96.50 111 ALA A O 1
ATOM 877 N N . ILE A 1 112 ? -12.532 2.716 1.995 1.00 96.69 112 ILE A N 1
ATOM 878 C CA . ILE A 1 112 ? -12.571 1.263 2.194 1.00 96.69 112 ILE A CA 1
ATOM 879 C C . ILE A 1 112 ? -12.334 0.914 3.669 1.00 96.69 112 ILE A C 1
ATOM 881 O O . ILE A 1 112 ? -13.058 0.094 4.235 1.00 96.69 112 ILE A O 1
ATOM 885 N N . LEU A 1 113 ? -11.330 1.522 4.304 1.00 97.12 113 LEU A N 1
ATOM 886 C CA . LEU A 1 113 ? -11.001 1.251 5.704 1.00 97.12 113 LEU A CA 1
ATOM 887 C C . LEU A 1 113 ? -12.061 1.782 6.670 1.00 97.12 113 LEU A C 1
ATOM 889 O O . LEU A 1 113 ? -12.414 1.074 7.610 1.00 97.12 113 LEU A O 1
ATOM 893 N N . GLU A 1 114 ? -12.613 2.968 6.419 1.00 96.88 114 GLU A N 1
ATOM 894 C CA . GLU A 1 114 ? -13.726 3.528 7.194 1.00 96.88 114 GLU A CA 1
ATOM 895 C C . GLU A 1 114 ? -14.957 2.616 7.132 1.00 96.88 114 GLU A C 1
ATOM 897 O O . GLU A 1 114 ? -15.573 2.342 8.163 1.00 96.88 114 GLU A O 1
ATOM 902 N N . LYS A 1 115 ? -15.262 2.045 5.957 1.00 96.75 115 LYS A N 1
ATOM 903 C CA . LYS A 1 115 ? -16.340 1.057 5.798 1.00 96.75 115 LYS A CA 1
ATOM 904 C C . LYS A 1 115 ? -16.091 -0.225 6.595 1.00 96.75 115 LYS A C 1
ATOM 906 O O . LYS A 1 115 ? -17.027 -0.772 7.172 1.00 96.75 115 LYS A O 1
ATOM 911 N N . ILE A 1 116 ? -14.849 -0.716 6.640 1.00 96.88 116 ILE A N 1
ATOM 912 C CA . ILE A 1 116 ? -14.493 -1.916 7.420 1.00 96.88 116 ILE A CA 1
ATOM 913 C C . ILE A 1 116 ? -14.560 -1.633 8.926 1.00 96.88 116 ILE A C 1
ATOM 915 O O . ILE A 1 116 ? -15.028 -2.488 9.682 1.00 96.88 116 ILE A O 1
ATOM 919 N N . ALA A 1 117 ? -14.081 -0.460 9.345 1.00 95.88 117 ALA A N 1
ATOM 920 C CA . ALA A 1 117 ? -14.019 -0.033 10.740 1.00 95.88 117 ALA A CA 1
ATOM 921 C C . ALA A 1 117 ? -15.378 0.424 11.295 1.00 95.88 117 ALA A C 1
ATOM 923 O O . ALA A 1 117 ? -15.576 0.407 12.506 1.00 95.88 117 ALA A O 1
ATOM 924 N N . GLY A 1 118 ? -16.303 0.855 10.431 1.00 95.94 118 GLY A N 1
ATOM 925 C CA . GLY A 1 118 ? -17.590 1.430 10.828 1.00 95.94 118 GLY A CA 1
ATOM 926 C C . GLY A 1 118 ? -17.484 2.837 11.430 1.00 95.94 118 GLY A C 1
ATOM 927 O O . GLY A 1 118 ? -18.411 3.288 12.097 1.00 95.94 118 GLY A O 1
ATOM 928 N N . THR A 1 119 ? -16.360 3.532 11.238 1.00 94.25 119 THR A N 1
ATOM 929 C CA . THR A 1 119 ? -16.110 4.870 11.794 1.00 94.25 119 THR A CA 1
ATOM 930 C C . THR A 1 119 ? -15.118 5.652 10.937 1.00 94.25 119 THR A C 1
ATOM 932 O O . THR A 1 119 ? -14.333 5.062 10.196 1.00 94.25 119 THR A O 1
ATOM 935 N N . ALA A 1 120 ? -15.135 6.980 11.055 1.00 92.94 120 ALA A N 1
ATOM 936 C CA . ALA A 1 120 ? -14.228 7.861 10.327 1.00 92.94 120 ALA A CA 1
ATOM 937 C C . ALA A 1 120 ? -12.778 7.737 10.835 1.00 92.94 120 ALA A C 1
ATOM 939 O O . ALA A 1 120 ? -12.529 7.680 12.043 1.00 92.94 120 ALA A O 1
ATOM 940 N N . LEU A 1 121 ? -11.815 7.751 9.911 1.00 92.00 121 LEU A N 1
ATOM 941 C CA . LEU A 1 121 ? -10.377 7.608 10.168 1.00 92.00 121 LEU A CA 1
ATOM 942 C C . LEU A 1 121 ? -9.568 8.840 9.736 1.00 92.00 121 LEU A C 1
ATOM 944 O O . LEU A 1 121 ? -8.481 9.064 10.272 1.00 92.00 121 LEU A O 1
ATOM 948 N N . ARG A 1 122 ? -10.093 9.643 8.797 1.00 83.44 122 ARG A N 1
ATOM 949 C CA . ARG A 1 122 ? -9.432 10.857 8.270 1.00 83.44 122 ARG A CA 1
ATOM 950 C C . ARG A 1 122 ? -9.446 12.040 9.246 1.00 83.44 122 ARG A C 1
ATOM 952 O O . ARG A 1 122 ? -8.729 13.012 9.026 1.00 83.44 122 ARG A O 1
ATOM 959 N N . ARG A 1 123 ? -10.300 11.994 10.273 1.00 64.69 123 ARG A N 1
ATOM 960 C CA . ARG A 1 123 ? -10.562 13.150 11.135 1.00 64.69 123 ARG A CA 1
ATOM 961 C C . ARG A 1 123 ? -9.388 13.516 11.994 1.00 64.69 123 ARG A C 1
ATOM 963 O O . ARG A 1 123 ? -8.808 12.636 12.661 1.00 64.69 123 ARG A O 1
#

Sequence (123 aa):
LALRYARAAGLDAVAHNWSHGLRRSLAYIGFGPRGRSRYDEFMLAFHDYLKQNEGYQKTCAKYRFEFPPGASWMVFTDIVPHSVESGQSAVEQTFIVAPESLASPDNAPVAILEKIAGTALRR

Mean predicted aligned error: 5.03 Å